Protein AF-A0A538AZ66-F1 (afdb_monomer_lite)

Sequence (112 aa):
MNRPLQVVPPASLRHDDAPVERPSFEGFFEAERDGLFGALVLITGDRHEAEELAQDAFLAVWERWDRVSRMENPTGYLYRTAMNAFRKRRRRAAVAVRRAVRLAPTVDVFAQ

Foldseek 3Di:
DDDDDDDDPDDDPPPVPPPPPQDDLVNVCVVCVVVQLVVLCVVVVDNVLSVVLLVQLSVVCVVVVVPLSPDPCSNVSSNVSSVVVVVVVVVVVVVVVVVCVVPPPPPPPPPD

Secondary structure (DSSP, 8-state):
-PPP-----------TT----PPPHHHHHHHHHHHHHHHHHHHHS-HHHHHHHHHHHHHHHHTTHHHHTTSS-HHHHHHHHHHHHHHHHHHHHHHHHHHHHHHS----TT--

pLDDT: mean 85.78, std 18.38, range [44.59, 98.81]

Structure (mmCIF, N/CA/C/O backbone):
data_AF-A0A538AZ66-F1
#
_entry.id   AF-A0A538AZ66-F1
#
loop_
_atom_site.group_PDB
_atom_site.id
_atom_site.type_symbol
_atom_site.label_atom_id
_atom_site.label_alt_id
_atom_site.label_comp_id
_atom_site.label_asym_id
_atom_site.label_entity_id
_atom_site.label_seq_id
_atom_site.pdbx_PDB_ins_code
_atom_site.Cartn_x
_atom_site.Cartn_y
_atom_site.Cartn_z
_atom_site.occupancy
_atom_site.B_iso_or_equiv
_atom_site.auth_seq_id
_atom_site.auth_comp_id
_atom_site.auth_asym_id
_atom_site.auth_atom_id
_atom_site.pdbx_PDB_model_num
ATOM 1 N N . MET A 1 1 ? 55.273 -8.062 -54.927 1.00 44.59 1 MET A N 1
ATOM 2 C CA . MET A 1 1 ? 54.389 -6.877 -54.987 1.00 44.59 1 MET A CA 1
ATOM 3 C C . MET A 1 1 ? 53.085 -7.219 -54.290 1.00 44.59 1 MET A C 1
ATOM 5 O O . MET A 1 1 ? 52.458 -8.212 -54.633 1.00 44.59 1 MET A O 1
ATOM 9 N N . ASN A 1 2 ? 52.788 -6.461 -53.237 1.00 46.97 2 ASN A N 1
ATOM 10 C CA . ASN A 1 2 ? 51.753 -6.701 -52.232 1.00 46.97 2 ASN A CA 1
ATOM 11 C C . ASN A 1 2 ? 50.342 -6.820 -52.822 1.00 46.97 2 ASN A C 1
ATOM 13 O O . ASN A 1 2 ? 49.893 -5.914 -53.520 1.00 46.97 2 ASN A O 1
ATOM 17 N N . ARG A 1 3 ? 49.611 -7.880 -52.451 1.00 51.22 3 ARG A N 1
ATOM 18 C CA . ARG A 1 3 ? 48.142 -7.872 -52.524 1.00 51.22 3 ARG A CA 1
ATOM 19 C C . ARG A 1 3 ? 47.620 -6.957 -51.406 1.00 51.22 3 ARG A C 1
ATOM 21 O O . ARG A 1 3 ? 47.976 -7.199 -50.252 1.00 51.22 3 ARG A O 1
ATOM 28 N N . PRO A 1 4 ? 46.808 -5.930 -51.701 1.00 52.97 4 PRO A N 1
ATOM 29 C CA . PRO A 1 4 ? 46.204 -5.108 -50.664 1.00 52.97 4 PRO A CA 1
ATOM 30 C C . PRO A 1 4 ? 45.131 -5.917 -49.925 1.00 52.97 4 PRO A C 1
ATOM 32 O O . PRO A 1 4 ? 44.218 -6.467 -50.540 1.00 52.97 4 PRO A O 1
ATOM 35 N N . LEU A 1 5 ? 45.252 -5.995 -48.600 1.00 49.72 5 LEU A N 1
ATOM 36 C CA . LEU A 1 5 ? 44.159 -6.391 -47.720 1.00 49.72 5 LEU A CA 1
ATOM 37 C C . LEU A 1 5 ? 43.144 -5.248 -47.710 1.00 49.72 5 LEU A C 1
ATOM 39 O O . LEU A 1 5 ? 43.450 -4.172 -47.198 1.00 49.72 5 LEU A O 1
ATOM 43 N N . GLN A 1 6 ? 41.948 -5.469 -48.251 1.00 57.03 6 GLN A N 1
ATOM 44 C CA . GLN A 1 6 ? 40.811 -4.611 -47.945 1.00 57.03 6 GLN A CA 1
ATOM 45 C C . GLN A 1 6 ? 39.511 -5.393 -47.771 1.00 57.03 6 GLN A C 1
ATOM 47 O O . GLN A 1 6 ? 39.221 -6.338 -48.499 1.00 57.03 6 GLN A O 1
ATOM 52 N N . VAL A 1 7 ? 38.741 -4.846 -46.827 1.00 51.28 7 VAL A N 1
ATOM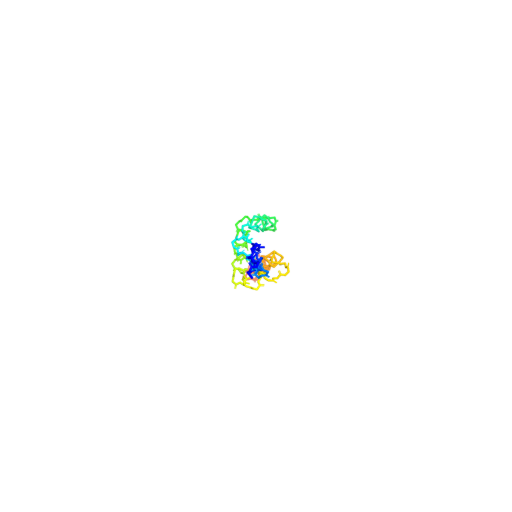 53 C CA . VAL A 1 7 ? 37.355 -5.105 -46.425 1.00 51.28 7 VAL A CA 1
ATOM 54 C C . VAL A 1 7 ? 37.149 -6.185 -45.358 1.00 51.28 7 VAL A C 1
ATOM 56 O O . VAL A 1 7 ? 36.854 -7.337 -45.650 1.00 51.28 7 VAL A O 1
ATOM 59 N N . VAL A 1 8 ? 37.173 -5.735 -44.096 1.00 57.22 8 VAL A N 1
ATOM 60 C CA . VAL A 1 8 ? 36.257 -6.225 -43.051 1.00 57.22 8 VAL A CA 1
ATOM 61 C C . VAL A 1 8 ? 35.721 -5.015 -42.262 1.00 57.22 8 VAL A C 1
ATOM 63 O O . VAL A 1 8 ? 36.444 -4.473 -41.428 1.00 57.22 8 VAL A O 1
ATOM 66 N N . PRO A 1 9 ? 34.490 -4.539 -42.512 1.00 53.22 9 PRO A N 1
ATOM 67 C CA . PRO A 1 9 ? 33.736 -3.736 -41.557 1.00 53.22 9 PRO A CA 1
ATOM 68 C C . PRO A 1 9 ? 32.860 -4.634 -40.665 1.00 53.22 9 PRO A C 1
ATOM 70 O O . PRO A 1 9 ? 32.529 -5.761 -41.030 1.00 53.22 9 PRO A O 1
ATOM 73 N N . PRO A 1 10 ? 32.389 -4.072 -39.549 1.00 48.47 10 PRO A N 1
ATOM 74 C CA . PRO A 1 10 ? 33.048 -4.130 -38.255 1.00 48.47 10 PRO A CA 1
ATOM 75 C C . PRO A 1 10 ? 32.950 -5.533 -37.635 1.00 48.47 10 PRO A C 1
ATOM 77 O O . PRO A 1 10 ? 31.898 -6.170 -37.667 1.00 48.47 10 PRO A O 1
ATOM 80 N N . ALA A 1 11 ? 34.020 -5.989 -36.980 1.00 55.47 11 ALA A N 1
ATOM 81 C CA . ALA A 1 11 ? 33.878 -7.030 -35.974 1.00 55.47 11 ALA A CA 1
ATOM 82 C C . ALA A 1 11 ? 33.002 -6.455 -34.853 1.00 55.47 11 ALA A C 1
ATOM 84 O O . ALA A 1 11 ? 33.479 -5.686 -34.024 1.00 55.47 11 ALA A O 1
ATOM 85 N N . SER A 1 12 ? 31.704 -6.753 -34.937 1.00 52.03 12 SER A N 1
ATOM 86 C CA . SER A 1 12 ? 30.774 -6.954 -33.830 1.00 52.03 12 SER A CA 1
ATOM 87 C C . SER A 1 12 ? 31.323 -6.448 -32.500 1.00 52.03 12 SER A C 1
ATOM 89 O O . SER A 1 12 ? 32.071 -7.161 -31.823 1.00 52.03 12 SER A O 1
ATOM 91 N N . LEU A 1 13 ? 30.928 -5.228 -32.126 1.00 51.25 13 LEU A N 1
ATOM 92 C CA . LEU A 1 13 ? 30.899 -4.842 -30.725 1.00 51.25 13 LEU A CA 1
ATOM 93 C C . LEU A 1 13 ? 30.083 -5.924 -30.024 1.00 51.25 13 LEU A C 1
ATOM 95 O O . LEU A 1 13 ? 28.858 -5.948 -30.135 1.00 51.25 13 LEU A O 1
ATOM 99 N N . ARG A 1 14 ? 30.763 -6.854 -29.358 1.00 53.41 14 ARG A N 1
ATOM 100 C CA . ARG A 1 14 ? 30.133 -7.684 -28.346 1.00 53.41 14 ARG A CA 1
ATOM 101 C C . ARG A 1 14 ? 29.700 -6.727 -27.242 1.00 53.41 14 ARG A C 1
ATOM 103 O O . ARG A 1 14 ? 30.465 -6.449 -26.331 1.00 53.41 14 ARG A O 1
ATOM 110 N N . HIS A 1 15 ? 28.493 -6.191 -27.361 1.00 51.38 15 HIS A N 1
ATOM 111 C CA . HIS A 1 15 ? 27.719 -5.753 -26.210 1.00 51.38 15 HIS A CA 1
ATOM 112 C C . HIS A 1 15 ? 26.897 -6.955 -25.734 1.00 51.38 15 HIS A C 1
ATOM 114 O O . HIS A 1 15 ? 25.676 -6.897 -25.706 1.00 51.38 15 HIS 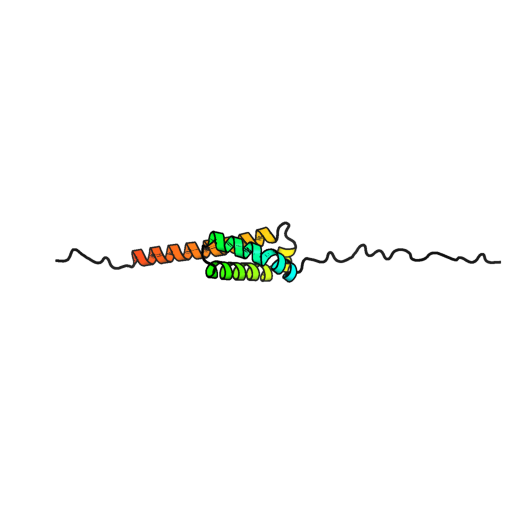A O 1
ATOM 120 N N . ASP A 1 16 ? 27.574 -8.053 -25.387 1.00 54.16 16 ASP A N 1
ATOM 121 C CA . ASP A 1 16 ? 26.945 -9.159 -24.647 1.00 54.16 16 ASP A CA 1
ATOM 122 C C . ASP A 1 16 ? 27.032 -8.937 -23.123 1.00 54.16 16 ASP A C 1
ATOM 124 O O . ASP A 1 16 ? 26.717 -9.828 -22.348 1.00 54.16 16 ASP A O 1
ATOM 128 N N . ASP A 1 17 ? 27.395 -7.720 -22.700 1.00 52.81 17 ASP A N 1
ATOM 129 C CA . ASP A 1 17 ? 27.323 -7.236 -21.318 1.00 52.81 17 ASP A CA 1
ATOM 130 C C . ASP A 1 17 ? 26.534 -5.915 -21.253 1.00 52.81 17 ASP A C 1
ATOM 132 O O . ASP A 1 17 ? 26.924 -4.973 -20.560 1.00 52.81 17 ASP A O 1
ATOM 136 N N . ALA A 1 18 ? 25.428 -5.785 -22.001 1.00 51.94 18 ALA A N 1
ATOM 137 C CA . ALA A 1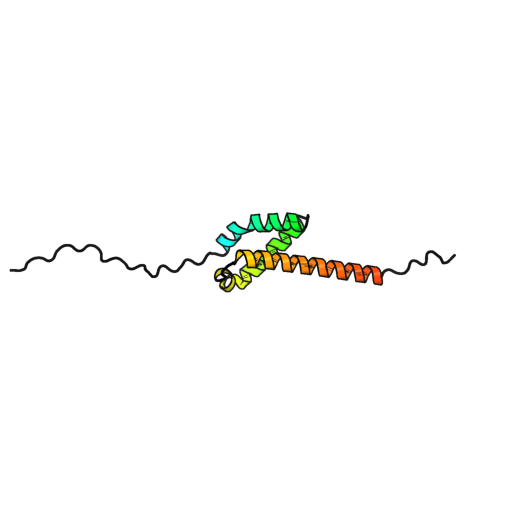 18 ? 24.460 -4.748 -21.652 1.00 51.94 18 ALA A CA 1
ATOM 138 C C . ALA A 1 18 ? 24.036 -5.021 -20.197 1.00 51.94 18 ALA A C 1
ATOM 140 O O . ALA A 1 18 ? 23.578 -6.135 -19.916 1.00 51.94 18 ALA A O 1
ATOM 141 N N . PRO A 1 19 ? 24.220 -4.075 -19.253 1.00 54.03 19 PRO A N 1
ATOM 142 C CA . PRO A 1 19 ? 23.715 -4.260 -17.906 1.00 54.03 19 PRO A CA 1
ATOM 143 C C . PRO A 1 19 ? 22.242 -4.615 -18.042 1.00 54.03 19 PRO A C 1
ATOM 145 O O . PRO A 1 19 ? 21.509 -3.873 -18.693 1.00 54.03 19 PRO A O 1
ATOM 148 N N . VAL A 1 20 ? 21.818 -5.755 -17.488 1.00 57.22 20 VAL A N 1
ATOM 149 C CA . VAL A 1 20 ? 20.389 -6.051 -17.373 1.00 57.22 20 VAL A CA 1
ATOM 150 C C . VAL A 1 20 ? 19.808 -4.863 -16.624 1.00 57.22 20 VAL A C 1
ATOM 152 O O . VAL A 1 20 ? 20.111 -4.676 -15.440 1.00 57.22 20 VAL A O 1
ATOM 155 N N . GLU A 1 21 ? 19.102 -4.000 -17.350 1.00 66.75 21 GLU A N 1
ATOM 156 C CA . GLU A 1 21 ? 18.595 -2.746 -16.825 1.00 66.75 21 GLU A CA 1
ATOM 157 C C . GLU A 1 21 ? 17.575 -3.139 -15.766 1.00 66.75 21 GLU A C 1
ATOM 159 O O . GLU A 1 21 ? 16.499 -3.665 -16.056 1.00 66.75 21 GLU A O 1
ATOM 164 N N . ARG A 1 22 ? 18.000 -3.057 -14.502 1.00 71.62 22 ARG A N 1
ATOM 165 C CA . ARG A 1 22 ? 17.154 -3.472 -13.390 1.00 71.62 22 ARG A CA 1
ATOM 166 C C . ARG A 1 22 ? 15.931 -2.567 -13.426 1.00 71.62 22 ARG A C 1
ATOM 168 O O . ARG A 1 22 ? 16.113 -1.362 -13.612 1.00 71.62 22 ARG A O 1
ATOM 175 N N . PRO A 1 23 ? 14.719 -3.109 -13.230 1.00 83.81 23 PRO A N 1
ATOM 176 C CA . PRO A 1 23 ? 13.534 -2.273 -13.208 1.00 83.81 23 PRO A CA 1
ATOM 177 C C . PRO A 1 23 ? 13.749 -1.150 -12.193 1.00 83.81 23 PRO A C 1
ATOM 179 O O . PRO A 1 23 ? 14.211 -1.384 -11.069 1.00 83.81 23 PRO A O 1
ATOM 182 N N . SER A 1 24 ? 13.475 0.080 -12.616 1.00 95.50 24 SER A N 1
ATOM 183 C CA . SER A 1 24 ? 13.468 1.217 -11.709 1.00 95.50 24 SER A CA 1
ATOM 184 C C . SER A 1 24 ? 12.276 1.089 -10.767 1.00 95.50 24 SER A C 1
ATOM 186 O O . SER A 1 24 ? 11.259 0.464 -11.093 1.00 95.50 24 SER A O 1
ATOM 188 N N . PHE A 1 25 ? 12.397 1.667 -9.577 1.00 96.94 25 PHE A N 1
ATOM 189 C CA . PHE A 1 25 ? 11.259 1.708 -8.669 1.00 96.94 25 PHE A CA 1
ATOM 190 C C . PHE A 1 25 ? 10.129 2.542 -9.265 1.00 96.94 25 PHE A C 1
ATOM 192 O O . PHE A 1 25 ? 8.973 2.184 -9.108 1.00 96.94 25 PHE A O 1
ATOM 199 N N . GLU A 1 26 ? 10.456 3.620 -9.974 1.00 98.00 26 GLU A N 1
ATOM 200 C CA . GLU A 1 26 ? 9.495 4.498 -10.633 1.00 98.00 26 GLU A CA 1
ATOM 201 C C . GLU A 1 26 ? 8.656 3.714 -11.647 1.00 98.00 26 GLU A C 1
ATOM 203 O O . GLU A 1 26 ? 7.432 3.795 -11.621 1.00 98.00 26 GLU A O 1
ATOM 208 N N . GLY A 1 27 ? 9.291 2.879 -12.478 1.00 97.56 27 GLY A N 1
ATOM 209 C CA . GLY A 1 27 ? 8.576 2.016 -13.420 1.00 97.56 27 GLY A CA 1
ATOM 210 C C . GLY A 1 27 ? 7.687 0.988 -12.715 1.00 97.56 27 GLY A C 1
ATOM 211 O O . GLY A 1 27 ? 6.559 0.748 -13.139 1.00 97.56 27 GLY A O 1
ATOM 212 N N . PHE A 1 28 ? 8.162 0.423 -11.603 1.00 98.06 28 PHE A N 1
ATOM 213 C CA . PHE A 1 28 ? 7.371 -0.488 -10.776 1.00 98.06 28 PHE A CA 1
ATOM 214 C C . PHE A 1 28 ? 6.185 0.214 -10.093 1.00 98.06 28 PHE A C 1
ATOM 216 O O . PHE A 1 28 ? 5.083 -0.326 -10.056 1.00 98.06 28 PHE A O 1
ATOM 223 N N . PHE A 1 29 ? 6.385 1.428 -9.580 1.00 98.56 29 PHE A N 1
ATOM 224 C CA . PHE A 1 29 ? 5.348 2.237 -8.949 1.00 98.56 29 PHE A CA 1
ATOM 225 C C . PHE A 1 29 ? 4.242 2.585 -9.943 1.00 98.56 29 PHE A C 1
ATOM 227 O O . PHE A 1 29 ? 3.073 2.341 -9.660 1.00 98.56 29 PHE A O 1
ATOM 234 N N . GLU A 1 30 ? 4.611 3.096 -11.120 1.00 98.50 30 GLU A N 1
ATOM 235 C CA . GLU A 1 30 ? 3.671 3.425 -12.194 1.00 98.50 30 GLU A CA 1
ATOM 236 C C . GLU A 1 30 ? 2.851 2.204 -12.632 1.00 98.50 30 GLU A C 1
ATOM 238 O O . GLU A 1 30 ? 1.643 2.318 -12.834 1.00 98.50 30 GLU A O 1
ATOM 243 N N . ALA A 1 31 ? 3.482 1.028 -12.722 1.00 98.19 31 ALA A N 1
ATOM 244 C CA . ALA A 1 31 ? 2.811 -0.208 -13.116 1.00 98.19 31 ALA A CA 1
ATOM 245 C C . ALA A 1 31 ? 1.828 -0.740 -12.057 1.00 98.19 31 ALA A C 1
ATOM 247 O O . ALA A 1 31 ? 0.798 -1.315 -12.405 1.00 98.19 31 ALA A O 1
ATOM 248 N N . GLU A 1 32 ? 2.134 -0.567 -10.768 1.00 98.62 32 GLU A N 1
ATOM 249 C CA . GLU A 1 32 ? 1.405 -1.236 -9.683 1.00 98.62 32 GLU A CA 1
ATOM 250 C C . GLU A 1 32 ? 0.453 -0.323 -8.901 1.00 98.62 32 GLU A C 1
ATOM 252 O O . GLU A 1 32 ? -0.432 -0.831 -8.206 1.00 98.62 32 GLU A O 1
ATOM 257 N N . ARG A 1 33 ? 0.603 1.010 -8.976 1.00 98.50 33 ARG A N 1
ATOM 258 C CA . ARG A 1 33 ? -0.133 1.943 -8.100 1.00 98.50 33 ARG A CA 1
ATOM 259 C C . ARG A 1 33 ? -1.650 1.790 -8.180 1.00 98.50 33 ARG A C 1
ATOM 261 O O . ARG A 1 33 ? -2.307 1.692 -7.144 1.00 98.50 33 ARG A O 1
ATOM 268 N N . ASP A 1 34 ? -2.196 1.705 -9.388 1.00 98.56 34 ASP A N 1
ATOM 269 C CA . ASP A 1 34 ? -3.641 1.704 -9.612 1.00 98.56 34 ASP A CA 1
ATOM 270 C C . ASP A 1 34 ? -4.237 0.334 -9.267 1.00 98.56 34 ASP A C 1
ATOM 272 O O . ASP A 1 34 ? -5.302 0.249 -8.651 1.00 98.56 34 ASP A O 1
ATOM 276 N N . GLY A 1 35 ? -3.508 -0.742 -9.585 1.00 98.69 35 GLY A N 1
ATOM 277 C CA . GLY A 1 35 ? -3.886 -2.109 -9.231 1.00 98.69 35 GLY A CA 1
ATOM 278 C C . GLY A 1 35 ? -3.911 -2.325 -7.719 1.00 98.69 35 GLY A C 1
ATOM 279 O O . GLY A 1 35 ? -4.910 -2.808 -7.176 1.00 98.69 35 GLY A O 1
ATOM 280 N N . LEU A 1 36 ? -2.851 -1.904 -7.021 1.00 98.81 36 LEU A N 1
ATOM 281 C CA . LEU A 1 36 ? -2.779 -2.015 -5.567 1.00 98.81 36 LEU A CA 1
ATOM 282 C C . LEU A 1 36 ? -3.865 -1.168 -4.896 1.00 98.81 36 LEU A C 1
ATOM 284 O O . LEU A 1 36 ? -4.549 -1.660 -3.997 1.00 98.81 36 LEU A O 1
ATOM 288 N N . PHE A 1 37 ? -4.038 0.083 -5.333 1.00 98.81 37 PHE A N 1
ATOM 289 C CA . PHE A 1 37 ? -5.059 0.972 -4.786 1.00 98.81 37 PHE A CA 1
ATOM 290 C C . PHE A 1 37 ? -6.464 0.389 -4.969 1.00 98.81 37 PHE A C 1
ATOM 292 O O . PHE A 1 37 ? -7.210 0.285 -3.997 1.00 98.81 37 PHE A O 1
ATOM 299 N N . GLY A 1 38 ? -6.812 -0.069 -6.176 1.00 98.75 38 GLY A N 1
ATOM 300 C CA . GLY A 1 38 ? -8.110 -0.688 -6.450 1.00 98.75 38 GLY A CA 1
ATOM 301 C C . GLY A 1 38 ? -8.370 -1.933 -5.596 1.00 98.75 38 GLY A C 1
ATOM 302 O O . GLY A 1 38 ? -9.451 -2.079 -5.019 1.00 98.75 38 GLY A O 1
ATOM 303 N N . ALA A 1 39 ? -7.365 -2.800 -5.443 1.00 98.69 39 ALA A N 1
ATOM 304 C CA . ALA A 1 39 ? -7.464 -3.970 -4.574 1.00 98.69 39 ALA A CA 1
ATOM 305 C C . ALA A 1 39 ? -7.684 -3.578 -3.106 1.00 98.69 39 ALA A C 1
ATOM 307 O O . ALA A 1 39 ? -8.505 -4.182 -2.415 1.00 98.69 39 ALA A O 1
ATOM 308 N N . LEU A 1 40 ? -6.980 -2.553 -2.624 1.00 98.69 40 LEU A N 1
ATOM 309 C CA . LEU A 1 40 ? -7.133 -2.069 -1.258 1.00 98.69 40 LEU A CA 1
ATOM 310 C C . LEU A 1 40 ? -8.498 -1.430 -1.025 1.00 98.69 40 LEU A C 1
ATOM 312 O O . LEU A 1 40 ? -9.105 -1.746 -0.011 1.00 98.69 40 LEU A O 1
ATOM 316 N N . VAL A 1 41 ? -9.024 -0.643 -1.968 1.00 98.69 41 VAL A N 1
ATOM 317 C CA . VAL A 1 41 ? -10.385 -0.082 -1.884 1.00 98.69 41 VAL A CA 1
ATOM 318 C C . VAL A 1 41 ? -11.428 -1.189 -1.731 1.00 98.69 41 VAL A C 1
ATOM 320 O O . VAL A 1 41 ? -12.320 -1.074 -0.893 1.00 98.69 41 VAL A O 1
ATOM 323 N N . LEU A 1 42 ? -11.304 -2.284 -2.489 1.00 98.50 42 LEU A N 1
ATOM 324 C CA . LEU A 1 42 ? -12.212 -3.428 -2.371 1.00 98.50 42 LEU A CA 1
ATOM 325 C C . LEU A 1 42 ? -12.121 -4.110 -0.993 1.00 98.50 42 LEU A C 1
ATOM 327 O O . LEU A 1 42 ? -13.122 -4.596 -0.473 1.00 98.50 42 LEU A O 1
ATOM 331 N N . ILE A 1 43 ? -10.924 -4.161 -0.407 1.00 97.62 43 ILE A N 1
ATOM 332 C CA . ILE A 1 43 ? -10.661 -4.850 0.863 1.00 97.62 43 ILE A CA 1
ATOM 333 C C . ILE A 1 43 ? -11.055 -3.997 2.074 1.00 97.62 43 ILE A C 1
ATOM 335 O O . ILE A 1 43 ? -11.577 -4.533 3.053 1.00 97.62 43 ILE A O 1
ATOM 339 N N . THR A 1 44 ? -10.776 -2.695 2.039 1.00 96.75 44 THR A N 1
ATOM 340 C CA . THR A 1 44 ? -11.053 -1.769 3.146 1.00 96.75 44 THR A CA 1
ATOM 341 C C . THR A 1 44 ? -12.485 -1.245 3.104 1.00 96.75 44 THR A C 1
ATOM 343 O O . THR A 1 44 ? -13.063 -0.987 4.156 1.00 96.75 44 THR A O 1
ATOM 346 N N . GLY A 1 45 ? -13.065 -1.082 1.909 1.00 97.44 45 GLY A N 1
ATOM 347 C CA . GLY A 1 45 ? -14.306 -0.329 1.709 1.00 97.44 45 GLY A CA 1
ATOM 348 C C . GLY A 1 45 ? -14.146 1.184 1.926 1.00 97.44 45 GLY A C 1
ATOM 349 O O . GLY A 1 45 ? -15.137 1.908 1.913 1.00 97.44 45 GLY A O 1
ATOM 350 N N . ASP A 1 46 ? -12.914 1.661 2.117 1.00 97.56 46 ASP A N 1
ATOM 351 C CA . ASP A 1 46 ? -12.568 3.046 2.440 1.00 97.56 46 ASP A CA 1
ATOM 352 C C . ASP A 1 46 ? -11.377 3.490 1.579 1.00 97.56 46 ASP A C 1
ATOM 354 O O . ASP A 1 46 ? -10.293 2.898 1.630 1.00 97.56 46 ASP A O 1
ATOM 358 N N . ARG A 1 47 ? -11.587 4.541 0.776 1.00 98.19 47 ARG A N 1
ATOM 359 C CA . ARG A 1 47 ? -10.573 5.078 -0.142 1.00 98.19 47 ARG A CA 1
ATOM 360 C C . ARG A 1 47 ? -9.393 5.719 0.583 1.00 98.19 47 ARG A C 1
ATOM 362 O O . ARG A 1 47 ? -8.273 5.566 0.110 1.00 98.19 47 ARG A O 1
ATOM 369 N N . HIS A 1 48 ? -9.627 6.403 1.699 1.00 98.00 48 HIS A N 1
ATOM 370 C CA . HIS A 1 48 ? -8.559 7.024 2.476 1.00 98.00 48 HIS A CA 1
ATOM 371 C C . HIS A 1 48 ? -7.710 5.959 3.170 1.00 98.00 48 HIS A C 1
ATOM 373 O O . HIS A 1 48 ? -6.485 6.006 3.087 1.00 98.00 48 HIS A O 1
ATOM 379 N N . GLU A 1 49 ? -8.335 4.942 3.775 1.00 97.19 49 GLU A N 1
ATOM 380 C CA . GLU A 1 49 ? -7.577 3.826 4.361 1.00 97.19 49 GLU A CA 1
ATOM 381 C C . GLU A 1 49 ? -6.777 3.070 3.286 1.00 97.19 49 GLU A C 1
ATOM 383 O O . GLU A 1 49 ? -5.631 2.681 3.522 1.00 97.19 49 GLU A O 1
ATOM 388 N N . ALA A 1 50 ? -7.358 2.881 2.096 1.00 98.44 50 ALA A N 1
ATOM 389 C CA . ALA A 1 50 ? -6.677 2.250 0.971 1.00 98.44 50 ALA A CA 1
ATOM 390 C C . ALA A 1 50 ? -5.461 3.057 0.496 1.00 98.44 50 ALA A C 1
ATOM 392 O O . ALA A 1 50 ? -4.399 2.478 0.268 1.00 98.44 50 ALA A O 1
ATOM 393 N N . GLU A 1 51 ? -5.599 4.378 0.376 1.00 98.50 51 GLU A N 1
ATOM 394 C CA . GLU A 1 51 ? -4.513 5.274 -0.019 1.00 98.50 51 GLU A CA 1
ATOM 395 C C . GLU A 1 51 ? -3.355 5.232 0.986 1.00 98.50 51 GLU A C 1
ATOM 397 O O . GLU A 1 51 ? -2.211 5.006 0.593 1.00 98.50 51 GLU A O 1
ATOM 402 N N . GLU A 1 52 ? -3.643 5.341 2.285 1.00 98.38 52 GLU A N 1
ATOM 403 C CA . GLU A 1 52 ? -2.610 5.246 3.320 1.00 98.38 52 GLU A CA 1
ATOM 404 C C . GLU A 1 52 ? -1.891 3.889 3.306 1.00 98.38 52 GLU A C 1
ATOM 406 O O . GLU A 1 52 ? -0.672 3.818 3.457 1.00 98.38 52 GLU A O 1
ATOM 411 N N . LEU A 1 53 ? -2.630 2.789 3.123 1.00 98.50 53 LEU A N 1
ATOM 412 C CA . LEU A 1 53 ? -2.041 1.451 3.044 1.00 98.50 53 LEU A CA 1
ATOM 413 C C . LEU A 1 53 ? -1.168 1.273 1.800 1.00 98.50 53 LEU A C 1
ATOM 415 O O . LEU A 1 53 ? -0.133 0.608 1.883 1.00 98.50 53 LEU A O 1
ATOM 419 N N . ALA A 1 54 ? -1.575 1.843 0.664 1.00 98.62 54 ALA A N 1
ATOM 420 C CA . ALA A 1 54 ? -0.787 1.822 -0.561 1.00 98.62 54 ALA A CA 1
ATOM 421 C C . ALA A 1 54 ? 0.521 2.600 -0.370 1.00 98.62 54 ALA A C 1
ATOM 423 O O . ALA A 1 54 ? 1.592 2.071 -0.666 1.00 98.62 54 ALA A O 1
ATOM 424 N N . GLN A 1 55 ? 0.446 3.809 0.194 1.00 98.44 55 GLN A N 1
ATOM 425 C CA . GLN A 1 55 ? 1.614 4.639 0.494 1.00 98.44 55 GLN A CA 1
ATOM 426 C C . GLN A 1 55 ? 2.583 3.923 1.444 1.00 98.44 55 GLN A C 1
ATOM 428 O O . GLN A 1 55 ? 3.759 3.772 1.114 1.00 98.44 55 GLN A O 1
ATOM 433 N N . ASP A 1 56 ? 2.089 3.392 2.568 1.00 98.44 56 ASP A N 1
ATOM 434 C CA . ASP A 1 56 ? 2.894 2.614 3.520 1.00 98.44 56 ASP A CA 1
ATOM 435 C C . ASP A 1 56 ? 3.589 1.420 2.840 1.00 98.44 56 ASP A C 1
ATOM 437 O O . ASP A 1 56 ? 4.751 1.112 3.121 1.00 98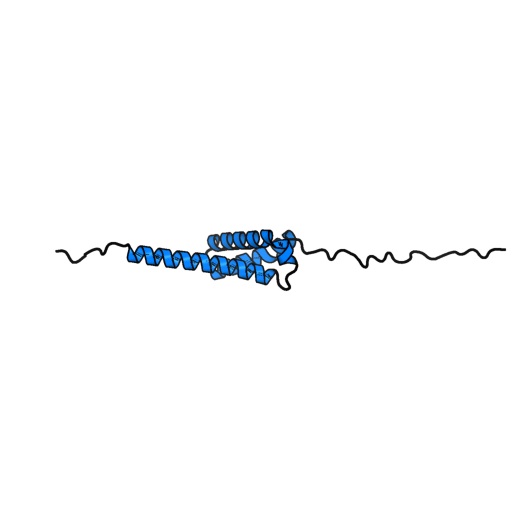.44 56 ASP A O 1
ATOM 441 N N . ALA A 1 57 ? 2.881 0.722 1.946 1.00 98.75 57 ALA A N 1
ATOM 442 C CA . ALA A 1 57 ? 3.417 -0.437 1.244 1.00 98.75 57 ALA A CA 1
ATOM 443 C C . ALA A 1 57 ? 4.506 -0.049 0.236 1.00 98.75 57 ALA A C 1
ATOM 445 O O . ALA A 1 57 ? 5.562 -0.685 0.223 1.00 98.75 57 ALA A O 1
ATOM 446 N N . PHE A 1 58 ? 4.285 0.995 -0.566 1.00 98.75 58 PHE A N 1
ATOM 447 C CA . PHE A 1 58 ? 5.282 1.485 -1.516 1.00 98.75 58 PHE A CA 1
ATOM 448 C C . PHE A 1 58 ? 6.518 2.047 -0.816 1.00 98.75 58 PHE A C 1
ATOM 450 O O . PHE A 1 58 ? 7.626 1.719 -1.232 1.00 98.75 58 PHE A O 1
ATOM 457 N N . LEU A 1 59 ? 6.360 2.791 0.284 1.00 98.69 59 LEU A N 1
ATOM 458 C CA . LEU A 1 59 ? 7.483 3.263 1.104 1.00 98.69 59 LEU A CA 1
ATOM 459 C C . LEU A 1 59 ? 8.310 2.089 1.644 1.00 98.69 59 LEU A C 1
ATOM 461 O O . LEU A 1 59 ? 9.531 2.057 1.506 1.00 98.69 59 LEU A O 1
ATOM 465 N N . ALA A 1 60 ? 7.647 1.066 2.183 1.00 98.38 60 ALA A N 1
ATOM 466 C CA . ALA A 1 60 ? 8.314 -0.132 2.681 1.00 98.38 60 ALA A CA 1
ATOM 467 C C . ALA A 1 60 ? 9.016 -0.947 1.573 1.00 98.38 60 ALA A C 1
ATOM 469 O O . ALA A 1 60 ? 9.998 -1.647 1.851 1.00 98.38 60 ALA A O 1
ATOM 470 N N . VAL A 1 61 ? 8.507 -0.910 0.340 1.00 98.50 61 VAL A N 1
ATOM 471 C CA . VAL A 1 61 ? 9.162 -1.522 -0.825 1.00 98.50 61 VAL A CA 1
ATOM 472 C C . VAL A 1 61 ? 10.358 -0.691 -1.274 1.00 98.50 61 VAL A C 1
ATOM 474 O O . VAL A 1 61 ? 11.421 -1.269 -1.493 1.00 98.50 61 VAL A O 1
ATOM 477 N N . TRP A 1 62 ? 10.213 0.632 -1.346 1.00 98.44 62 TRP A N 1
ATOM 478 C CA . TRP A 1 62 ? 11.272 1.573 -1.706 1.00 98.44 62 TRP A CA 1
ATOM 479 C C . TRP A 1 62 ? 12.502 1.421 -0.808 1.00 98.44 62 TRP A C 1
ATOM 481 O O . TRP A 1 62 ? 13.604 1.198 -1.303 1.00 98.44 62 TRP A O 1
ATOM 491 N N . GLU A 1 63 ? 12.307 1.391 0.515 1.00 98.44 63 GLU A N 1
ATOM 492 C CA . GLU A 1 63 ? 13.374 1.161 1.506 1.00 98.44 63 GLU A CA 1
ATOM 493 C C . GLU A 1 63 ? 14.174 -0.133 1.270 1.00 98.44 63 GLU A C 1
ATOM 495 O O . GLU A 1 63 ? 15.283 -0.296 1.779 1.00 98.44 63 GLU A O 1
ATOM 500 N N . ARG A 1 64 ? 13.593 -1.099 0.552 1.00 97.94 64 ARG A N 1
ATOM 501 C CA . ARG A 1 64 ? 14.162 -2.431 0.314 1.00 97.94 64 ARG A CA 1
ATOM 502 C C . ARG A 1 64 ? 14.338 -2.714 -1.173 1.00 97.94 64 ARG A C 1
ATOM 504 O O . ARG A 1 64 ? 14.507 -3.883 -1.536 1.00 97.94 64 ARG A O 1
ATOM 511 N N . TRP A 1 65 ? 14.303 -1.687 -2.024 1.00 97.75 65 TRP A N 1
ATOM 512 C CA . TRP A 1 65 ? 14.194 -1.858 -3.470 1.00 97.75 65 TRP A CA 1
ATOM 513 C C . TRP A 1 65 ? 15.337 -2.685 -4.059 1.00 97.75 65 TRP A C 1
ATOM 515 O O . TRP A 1 65 ? 15.092 -3.579 -4.867 1.00 97.75 65 TRP A O 1
ATOM 525 N N . ASP A 1 66 ? 16.565 -2.507 -3.568 1.00 95.75 66 ASP A N 1
ATOM 526 C CA . ASP A 1 66 ? 17.729 -3.299 -3.989 1.00 95.75 66 ASP A CA 1
ATOM 527 C C . ASP A 1 66 ? 17.529 -4.811 -3.857 1.00 95.75 66 ASP A C 1
ATOM 529 O O . ASP A 1 66 ? 18.053 -5.590 -4.656 1.00 95.75 66 ASP A O 1
ATOM 533 N N . ARG A 1 67 ? 16.777 -5.235 -2.836 1.00 96.75 67 ARG A N 1
ATOM 534 C CA . ARG A 1 67 ? 16.430 -6.636 -2.601 1.00 96.75 67 ARG A CA 1
ATOM 535 C C . ARG A 1 67 ? 15.152 -7.020 -3.337 1.00 96.75 67 ARG A C 1
ATOM 537 O O . ARG A 1 67 ? 15.090 -8.118 -3.881 1.00 96.75 67 ARG A O 1
ATOM 544 N N . VAL A 1 68 ? 14.134 -6.161 -3.305 1.00 97.69 68 VAL A N 1
ATOM 545 C CA . VAL A 1 68 ? 12.808 -6.440 -3.878 1.00 97.69 68 VAL A CA 1
ATOM 546 C C . VAL A 1 68 ? 12.873 -6.556 -5.399 1.00 97.69 68 VAL A C 1
ATOM 548 O O . VAL A 1 68 ? 12.327 -7.511 -5.935 1.00 97.69 68 VAL A O 1
ATOM 551 N N . SER A 1 69 ? 13.628 -5.687 -6.076 1.00 96.56 69 SER A N 1
ATOM 552 C CA . SER A 1 69 ? 13.851 -5.727 -7.534 1.00 96.56 69 SER A CA 1
ATOM 553 C C . SER A 1 69 ? 14.504 -7.019 -8.039 1.00 96.56 69 SER A C 1
ATOM 555 O O . SER A 1 69 ? 14.429 -7.321 -9.225 1.00 96.56 69 SER A O 1
ATOM 557 N N . ARG A 1 70 ? 15.140 -7.795 -7.150 1.00 95.69 70 ARG A N 1
ATOM 558 C CA . ARG A 1 70 ? 15.777 -9.087 -7.460 1.00 95.69 70 ARG A CA 1
ATOM 559 C C . ARG A 1 70 ? 14.917 -10.289 -7.075 1.00 95.69 70 ARG A C 1
ATOM 561 O O . ARG A 1 70 ? 15.361 -11.425 -7.222 1.00 95.69 70 ARG A O 1
ATOM 568 N N . MET A 1 71 ? 13.737 -10.062 -6.499 1.00 96.25 71 MET A N 1
ATOM 569 C CA . MET A 1 71 ? 12.818 -11.147 -6.172 1.00 96.25 71 MET A CA 1
ATOM 570 C C . MET A 1 71 ? 12.165 -11.672 -7.445 1.00 96.25 71 MET A C 1
ATOM 572 O O . MET A 1 71 ? 11.895 -10.915 -8.367 1.00 96.25 71 MET A O 1
ATOM 576 N N . GLU A 1 72 ? 11.826 -12.958 -7.440 1.00 96.81 72 GLU A N 1
ATOM 577 C CA . GLU A 1 72 ? 11.023 -13.575 -8.501 1.00 96.81 72 GLU A CA 1
ATOM 578 C C . GLU A 1 72 ? 9.654 -12.891 -8.657 1.00 96.81 72 GLU A C 1
ATOM 580 O O . GLU A 1 72 ? 9.133 -12.783 -9.761 1.00 96.81 72 GLU A O 1
ATOM 585 N N . ASN A 1 73 ? 9.082 -12.389 -7.553 1.00 97.50 73 ASN A N 1
ATOM 586 C CA . ASN A 1 73 ? 7.783 -11.720 -7.554 1.00 97.50 73 ASN A CA 1
ATOM 587 C C . ASN A 1 73 ? 7.760 -10.452 -6.667 1.00 97.50 73 ASN A C 1
ATOM 589 O O . ASN A 1 73 ? 7.296 -10.502 -5.517 1.00 97.50 73 ASN A O 1
ATOM 593 N N . PRO A 1 74 ? 8.245 -9.306 -7.182 1.00 97.94 74 PRO A N 1
ATOM 594 C CA . PRO A 1 74 ? 8.203 -8.016 -6.489 1.00 97.94 74 PRO A CA 1
ATOM 595 C C . PRO A 1 74 ? 6.767 -7.544 -6.209 1.00 97.94 74 PRO A C 1
ATOM 597 O O . PRO A 1 74 ? 6.469 -7.080 -5.106 1.00 97.94 74 PRO A O 1
ATOM 600 N N . THR A 1 75 ? 5.849 -7.750 -7.158 1.00 98.56 75 THR A N 1
ATOM 601 C CA . THR A 1 75 ? 4.418 -7.430 -7.028 1.00 98.56 75 THR A CA 1
ATOM 602 C C . THR A 1 75 ? 3.785 -8.186 -5.859 1.00 98.56 75 THR A C 1
ATOM 604 O O . THR A 1 75 ? 3.184 -7.598 -4.963 1.00 98.56 75 THR A O 1
ATOM 607 N N . GLY A 1 76 ? 4.003 -9.496 -5.759 1.00 98.62 76 GLY A N 1
ATOM 608 C CA . GLY A 1 76 ? 3.521 -10.305 -4.638 1.00 98.62 76 GLY A CA 1
ATOM 609 C C . GLY A 1 76 ? 4.073 -9.831 -3.289 1.00 98.62 76 GLY A C 1
ATOM 610 O O . GLY A 1 76 ? 3.359 -9.840 -2.281 1.00 98.62 76 GLY A O 1
ATOM 611 N N . TYR A 1 77 ? 5.324 -9.361 -3.2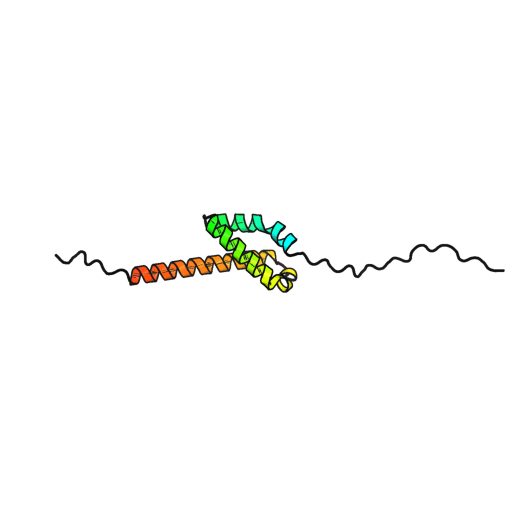58 1.00 98.69 77 TYR A N 1
ATOM 612 C CA . TYR A 1 77 ? 5.904 -8.754 -2.062 1.00 98.69 77 TYR A CA 1
ATOM 613 C C . TYR A 1 77 ? 5.191 -7.449 -1.670 1.00 98.69 77 TYR A C 1
ATOM 615 O O . TYR A 1 77 ? 4.887 -7.266 -0.485 1.00 98.69 77 TYR A O 1
ATOM 623 N N . LEU A 1 78 ? 4.879 -6.580 -2.637 1.00 98.81 78 LEU A N 1
ATOM 624 C CA . LEU A 1 78 ? 4.124 -5.338 -2.437 1.00 98.81 78 LEU A CA 1
ATOM 625 C C . LEU A 1 78 ? 2.737 -5.616 -1.835 1.00 98.81 78 LEU A C 1
ATOM 627 O O . LEU A 1 78 ? 2.426 -5.125 -0.747 1.00 98.81 78 LEU A O 1
ATOM 631 N N . TYR A 1 79 ? 1.945 -6.487 -2.466 1.00 98.75 79 TYR A N 1
ATOM 632 C CA . TYR A 1 79 ? 0.598 -6.828 -1.989 1.00 98.75 79 TYR A CA 1
ATOM 633 C C . TYR A 1 79 ? 0.630 -7.478 -0.602 1.00 98.75 79 TYR A C 1
ATOM 635 O O . TYR A 1 79 ? -0.174 -7.149 0.275 1.00 98.75 79 TYR A O 1
ATOM 643 N N . ARG A 1 80 ? 1.599 -8.366 -0.344 1.00 98.69 80 ARG A N 1
ATOM 644 C CA . ARG A 1 80 ? 1.783 -8.953 0.989 1.00 98.69 80 ARG A CA 1
ATOM 645 C C . ARG A 1 80 ? 2.102 -7.887 2.036 1.00 98.69 80 ARG A C 1
ATOM 647 O O . ARG A 1 80 ? 1.596 -7.971 3.156 1.00 98.69 80 ARG A O 1
ATOM 654 N N . THR A 1 81 ? 2.928 -6.904 1.692 1.00 98.69 81 THR A N 1
ATOM 655 C CA . THR A 1 81 ? 3.292 -5.800 2.587 1.00 98.69 81 THR A CA 1
ATOM 656 C C . THR A 1 81 ? 2.065 -4.966 2.951 1.00 98.69 81 THR A C 1
ATOM 658 O O . THR A 1 81 ? 1.793 -4.792 4.143 1.00 98.69 81 THR A O 1
ATOM 661 N N . ALA A 1 82 ? 1.253 -4.580 1.963 1.00 98.69 82 ALA A N 1
ATOM 662 C CA . ALA A 1 82 ? -0.006 -3.868 2.186 1.00 98.69 82 ALA A CA 1
ATOM 663 C C . ALA A 1 82 ? -0.982 -4.672 3.068 1.00 98.69 82 ALA A C 1
ATOM 665 O O . ALA A 1 82 ? -1.508 -4.177 4.067 1.00 98.69 82 ALA A O 1
ATOM 666 N N . MET A 1 83 ? -1.160 -5.965 2.780 1.00 98.56 83 MET A N 1
ATOM 667 C CA . MET A 1 83 ? -2.050 -6.837 3.555 1.00 98.56 83 MET A CA 1
ATOM 668 C C . MET A 1 83 ? -1.576 -7.069 4.994 1.00 98.56 83 MET A C 1
ATOM 670 O O . MET A 1 83 ? -2.386 -7.213 5.914 1.00 98.56 83 MET A O 1
ATOM 674 N N . ASN A 1 84 ? -0.265 -7.097 5.225 1.00 98.25 84 ASN A N 1
ATOM 675 C CA . ASN A 1 84 ? 0.289 -7.171 6.573 1.00 98.25 84 ASN A CA 1
ATOM 676 C C . ASN A 1 84 ? 0.033 -5.878 7.358 1.00 98.25 84 ASN A C 1
ATOM 678 O O . ASN A 1 84 ? -0.320 -5.951 8.541 1.00 98.25 84 ASN A O 1
ATOM 682 N N . ALA A 1 85 ? 0.161 -4.716 6.710 1.00 97.19 85 ALA A N 1
ATOM 683 C CA . ALA A 1 85 ? -0.177 -3.426 7.303 1.00 97.19 85 ALA A CA 1
ATOM 684 C C . ALA A 1 85 ? -1.669 -3.359 7.673 1.00 97.19 85 ALA A C 1
ATOM 686 O O . ALA A 1 85 ? -1.995 -3.088 8.833 1.00 97.19 85 ALA A O 1
ATOM 687 N N . PHE A 1 86 ? -2.561 -3.748 6.758 1.00 97.62 86 PHE A N 1
ATOM 688 C CA . PHE A 1 86 ? -4.003 -3.833 7.006 1.00 97.62 86 PHE A CA 1
ATOM 689 C C . PHE A 1 86 ? -4.336 -4.722 8.214 1.00 97.62 86 PHE A C 1
ATOM 691 O O . PHE A 1 86 ? -4.959 -4.281 9.184 1.00 97.62 86 PHE A O 1
ATOM 698 N N . ARG A 1 87 ? -3.840 -5.968 8.236 1.00 97.38 87 ARG A N 1
ATOM 699 C CA . ARG A 1 87 ? -4.072 -6.901 9.358 1.00 97.38 87 ARG A CA 1
ATOM 700 C C . ARG A 1 87 ? -3.555 -6.353 10.686 1.00 97.38 87 ARG A C 1
ATOM 702 O O . ARG A 1 87 ? -4.179 -6.557 11.730 1.00 97.38 87 ARG A O 1
ATOM 709 N N . LYS A 1 88 ? -2.416 -5.654 10.670 1.00 96.31 88 LYS A N 1
ATOM 710 C CA . LYS A 1 88 ? -1.846 -5.003 11.857 1.00 96.31 88 LYS A CA 1
ATOM 711 C C . LYS A 1 88 ? -2.754 -3.879 12.364 1.00 96.31 88 LYS A C 1
ATOM 713 O O . LYS A 1 88 ? -2.997 -3.837 13.572 1.00 96.31 88 LYS A O 1
ATOM 718 N N . ARG A 1 89 ? -3.276 -3.020 11.479 1.00 94.06 89 ARG A N 1
ATOM 719 C CA . ARG A 1 89 ? -4.235 -1.952 11.822 1.00 94.06 89 ARG A CA 1
ATOM 720 C C . ARG A 1 89 ? -5.524 -2.538 12.410 1.00 94.06 89 ARG A C 1
ATOM 722 O O . ARG A 1 89 ? -5.873 -2.212 13.544 1.00 94.06 89 ARG A O 1
ATOM 729 N N . ARG A 1 90 ? -6.143 -3.516 11.738 1.00 94.38 90 ARG A N 1
ATOM 730 C CA . ARG A 1 90 ? -7.364 -4.199 12.215 1.00 94.38 90 ARG A CA 1
ATOM 731 C C . ARG A 1 90 ? -7.181 -4.873 13.575 1.00 94.38 90 ARG A C 1
ATOM 733 O O . ARG A 1 90 ? -8.030 -4.734 14.453 1.00 94.38 90 ARG A O 1
ATOM 740 N N . ARG A 1 91 ? -6.050 -5.555 13.798 1.00 95.81 91 ARG A N 1
ATOM 741 C CA . ARG A 1 91 ? -5.738 -6.164 15.103 1.00 95.81 91 ARG A CA 1
ATOM 742 C C . ARG A 1 91 ? -5.617 -5.112 16.208 1.00 95.81 91 ARG A C 1
ATOM 744 O O . ARG A 1 91 ? -6.117 -5.337 17.306 1.00 95.81 91 ARG A O 1
ATOM 751 N N . ARG A 1 92 ? -4.966 -3.975 15.936 1.00 94.00 92 ARG A N 1
ATOM 752 C CA . ARG A 1 92 ? -4.846 -2.866 16.900 1.00 94.00 92 ARG A CA 1
ATOM 753 C C . ARG A 1 92 ? -6.211 -2.270 17.240 1.00 94.00 92 ARG A C 1
ATOM 755 O O . ARG A 1 92 ? -6.501 -2.114 18.423 1.00 94.00 92 ARG A O 1
ATOM 762 N N . ALA A 1 93 ? -7.055 -2.032 16.237 1.00 92.81 93 ALA A N 1
ATOM 763 C CA . ALA A 1 93 ? -8.420 -1.548 16.436 1.00 92.81 93 ALA A CA 1
ATOM 764 C C . ALA A 1 93 ? -9.245 -2.517 17.302 1.00 92.81 93 ALA A C 1
ATOM 766 O O . ALA A 1 93 ? -9.842 -2.107 18.293 1.00 92.81 93 ALA A O 1
ATOM 767 N N . ALA A 1 94 ? -9.192 -3.821 17.013 1.00 93.88 94 ALA A N 1
ATOM 768 C CA . ALA A 1 94 ? -9.889 -4.833 17.808 1.00 93.88 94 ALA A CA 1
ATOM 769 C C . ALA A 1 94 ? -9.421 -4.869 19.276 1.00 93.88 94 ALA A C 1
ATOM 771 O O . ALA A 1 94 ? -10.235 -5.009 20.187 1.00 93.88 94 ALA A O 1
ATOM 772 N N . VAL A 1 95 ? -8.115 -4.723 19.530 1.00 95.25 95 VAL A N 1
ATOM 773 C CA . VAL A 1 95 ? -7.574 -4.645 20.899 1.00 95.25 95 VAL A CA 1
ATOM 774 C C . VAL A 1 95 ? -8.034 -3.370 21.609 1.00 95.25 95 VAL A C 1
ATOM 776 O O . VAL A 1 95 ? -8.391 -3.441 22.783 1.00 95.25 95 VAL A O 1
AT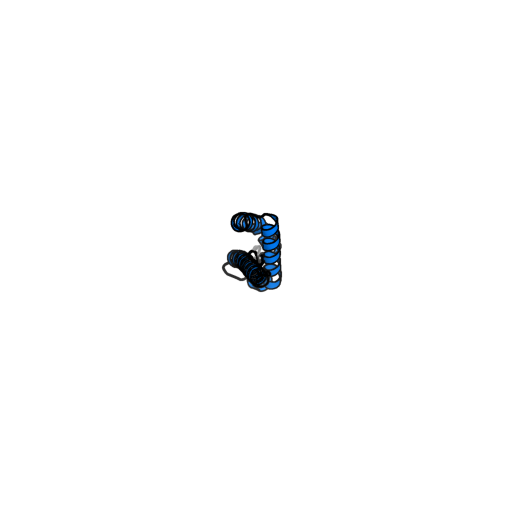OM 779 N N . ALA A 1 96 ? -8.052 -2.226 20.920 1.00 93.75 96 ALA A N 1
ATOM 780 C CA . ALA A 1 96 ? -8.527 -0.963 21.482 1.00 93.75 96 ALA A CA 1
ATOM 781 C C . ALA A 1 96 ? -10.007 -1.045 21.882 1.00 93.75 96 ALA A C 1
ATOM 783 O O . ALA A 1 96 ? -10.342 -0.718 23.017 1.00 93.75 96 ALA A O 1
ATOM 784 N N . VAL A 1 97 ? -10.862 -1.590 21.009 1.00 93.50 97 VAL A N 1
ATOM 785 C CA . VAL A 1 97 ? -12.285 -1.822 21.306 1.00 93.50 97 VAL A CA 1
ATOM 786 C C . VAL A 1 97 ? -12.450 -2.740 22.518 1.00 93.50 97 VAL A C 1
ATOM 788 O O . VAL A 1 97 ? -13.157 -2.391 23.456 1.00 93.50 97 VAL A O 1
ATOM 791 N N . ARG A 1 98 ? -11.747 -3.881 22.565 1.00 91.12 98 ARG A N 1
ATOM 792 C CA . ARG A 1 98 ? -11.811 -4.804 23.718 1.00 91.12 98 ARG A CA 1
ATOM 793 C C . ARG A 1 98 ? -11.402 -4.134 25.031 1.00 91.12 98 ARG A C 1
ATOM 795 O O . ARG A 1 98 ? -12.012 -4.390 26.064 1.00 91.12 98 ARG A O 1
ATOM 802 N N . ARG A 1 99 ? -10.369 -3.285 25.003 1.00 91.31 99 ARG A N 1
ATOM 803 C CA . ARG A 1 99 ? -9.931 -2.519 26.180 1.00 91.31 99 ARG A CA 1
ATOM 804 C C . ARG A 1 99 ? -10.975 -1.489 26.600 1.00 91.31 99 ARG A C 1
ATOM 806 O O . ARG A 1 99 ? -11.251 -1.402 27.788 1.00 91.31 99 ARG A O 1
ATOM 813 N N . ALA A 1 100 ? -11.566 -0.766 25.650 1.00 91.44 100 ALA A N 1
ATOM 814 C CA . ALA A 1 100 ? -12.617 0.210 25.925 1.00 91.44 100 ALA A CA 1
ATOM 815 C C . ALA A 1 100 ? -13.854 -0.451 26.549 1.00 91.44 100 ALA A C 1
ATOM 817 O O . ALA A 1 100 ? -14.336 0.019 27.569 1.00 91.44 100 ALA A O 1
ATOM 818 N N . VAL A 1 101 ? -14.298 -1.594 26.013 1.00 90.31 101 VAL A N 1
ATOM 819 C CA . VAL A 1 101 ? -15.410 -2.379 26.579 1.00 90.31 101 VAL A CA 1
ATOM 820 C C . VAL A 1 101 ? -15.106 -2.836 28.009 1.00 90.31 101 VAL A C 1
ATOM 822 O O . VAL A 1 101 ? -15.974 -2.763 28.867 1.00 90.31 101 VAL A O 1
ATOM 825 N N . ARG A 1 102 ? -13.870 -3.272 28.295 1.00 88.12 102 ARG A N 1
ATOM 826 C CA . ARG A 1 102 ? -13.462 -3.683 29.651 1.00 88.12 102 ARG A CA 1
ATOM 827 C C . ARG A 1 102 ? -13.397 -2.515 30.644 1.00 88.12 102 ARG A C 1
ATOM 829 O O . ARG A 1 102 ? -13.596 -2.733 31.832 1.00 88.12 102 ARG A O 1
ATOM 836 N N . LEU A 1 103 ? -13.025 -1.324 30.176 1.00 83.75 103 LEU A N 1
ATOM 837 C CA . LEU A 1 103 ? -12.844 -0.125 31.001 1.00 83.75 103 LEU A CA 1
ATOM 838 C C . LEU A 1 103 ? -14.115 0.725 31.114 1.00 83.75 103 LEU A C 1
ATOM 840 O O . LEU A 1 103 ? -14.139 1.649 31.924 1.00 83.75 103 LEU A O 1
ATOM 844 N N . ALA A 1 104 ? -15.146 0.445 30.313 1.00 73.56 104 ALA A N 1
ATOM 845 C CA . ALA A 1 104 ? -16.432 1.107 30.436 1.00 73.56 104 ALA A CA 1
ATOM 846 C C . ALA A 1 104 ? -16.993 0.820 31.840 1.00 73.56 104 ALA A C 1
ATOM 848 O O . ALA A 1 104 ? -17.107 -0.354 32.207 1.00 73.56 104 ALA A O 1
ATOM 849 N N . PRO A 1 105 ? -17.303 1.853 32.648 1.00 69.75 105 PRO A N 1
ATOM 850 C CA . PRO A 1 105 ? -17.914 1.634 33.947 1.00 69.75 105 PRO A CA 1
ATOM 851 C C . PRO A 1 105 ? -19.205 0.845 33.734 1.00 69.75 105 PRO A C 1
ATOM 853 O O . PRO A 1 105 ? -19.980 1.155 32.826 1.00 69.75 105 PRO A O 1
ATOM 856 N N . THR A 1 106 ? -19.429 -0.185 34.550 1.00 67.81 106 THR A N 1
ATOM 857 C CA . THR A 1 106 ? -20.749 -0.804 34.656 1.00 67.81 106 THR A CA 1
ATOM 858 C C . THR A 1 106 ? -21.698 0.302 35.084 1.00 67.81 106 THR A C 1
ATOM 860 O O . THR A 1 106 ? -21.673 0.725 36.238 1.00 67.81 106 THR A O 1
ATOM 863 N N . VAL A 1 107 ? -22.465 0.834 34.132 1.00 63.56 107 VAL A N 1
ATOM 864 C CA . VAL A 1 107 ? -23.604 1.690 34.436 1.00 63.56 107 VAL A CA 1
ATOM 865 C C . VAL A 1 107 ? -24.516 0.805 35.268 1.00 63.56 107 VAL A C 1
ATOM 867 O O . VAL A 1 107 ? -25.105 -0.136 34.738 1.00 63.56 107 VAL A O 1
ATOM 870 N N . ASP A 1 108 ? -24.527 1.019 36.580 1.00 68.62 108 ASP A N 1
ATOM 871 C CA . ASP A 1 108 ? -25.390 0.271 37.477 1.00 68.62 108 ASP A CA 1
ATOM 872 C C . ASP A 1 108 ? -26.805 0.815 37.294 1.00 68.62 108 ASP A C 1
ATOM 874 O O . ASP A 1 108 ? -27.242 1.760 37.946 1.00 68.62 108 ASP A O 1
ATOM 878 N N . VAL A 1 109 ? -27.484 0.274 36.283 1.00 66.44 109 VAL A N 1
ATOM 879 C CA . VAL A 1 109 ? -28.841 0.665 35.885 1.00 66.44 109 VAL A CA 1
ATOM 880 C C . VAL A 1 109 ? -29.886 0.233 36.926 1.00 66.44 109 VAL A C 1
ATOM 882 O O . VAL A 1 109 ? -31.063 0.540 36.760 1.00 66.44 109 VAL A O 1
ATOM 885 N N . PHE A 1 110 ? -29.467 -0.476 37.982 1.00 61.12 110 PHE A N 1
ATOM 886 C CA . PHE A 1 110 ? -30.332 -1.117 38.973 1.00 61.12 110 PHE A CA 1
ATOM 887 C C . PHE A 1 110 ? -30.188 -0.556 40.394 1.00 61.12 110 PHE A C 1
ATOM 889 O O . PHE A 1 110 ? -30.814 -1.079 41.312 1.00 61.12 110 PHE A O 1
ATOM 896 N N . ALA A 1 111 ? -29.418 0.516 40.593 1.00 57.97 111 ALA A N 1
ATOM 897 C CA . ALA A 1 111 ? -29.410 1.242 41.859 1.00 57.97 111 ALA A CA 1
ATOM 898 C C . ALA A 1 111 ? -30.625 2.194 41.936 1.00 57.97 111 ALA A C 1
ATOM 900 O O . ALA A 1 111 ? -30.519 3.373 41.592 1.00 57.97 111 ALA A O 1
ATOM 901 N N . GLN A 1 112 ? -31.783 1.672 42.354 1.00 55.97 112 GLN A N 1
ATOM 902 C CA . GLN A 1 112 ? -32.944 2.443 42.827 1.00 55.97 112 GLN A CA 1
ATOM 903 C C . GLN A 1 112 ? -33.404 1.932 44.189 1.00 55.97 112 GLN A C 1
ATOM 905 O O . GLN A 1 112 ? -33.420 0.695 44.374 1.00 55.97 112 GLN A O 1
#

Radius of gyration: 28.47 Å; chains: 1; bounding box: 87×21×98 Å